Protein AF-A0A7Y2A0K4-F1 (afdb_monomer_lite)

Radius of gyration: 20.44 Å; chains: 1; bounding box: 49×27×68 Å

Foldseek 3Di:
DVVVLVVLLVVLCVVVVHDDDDPVRLVVDDPVNNVVNLVCVVVSSVVSVVVQVPDPPRDDWAALLNVVVVVVVVCVVPNLLQAADDQCPVNPGDTHQGRDPVSVVVNVVSCVVVPDDPVSVCSHHPVSVVVVVVVVVVVVVVVVVVVD

Sequence (148 aa):
RDAKLKEIREEVADSMGVKWYNWTEFRALEEKAQMDFIAARQKVLDVTNAKADALENFPPAVNVSDFVDHIDYLIEKMGIDHVGISSDFDGGGGIEGWSDASETFNVTLELVRRGYSEKEIEQLWSGNLLRVLDEVQAVAKILQGQAS

Secondary structure (DSSP, 8-state):
-HHHHHHHHHHHHHHTTPPPPPHHHHHTS-HHHHHHHHHHHHHHHHHHHHHHHTSTTPPPPPBHHHHHHHHHHHHHHH-GGG------TTTT--BBTBSSGGGTHHHHHHHHHTT--HHHHHIIIIIHHHHHHHHHHHHHHHHHHHT-

pLDDT: mean 94.79, 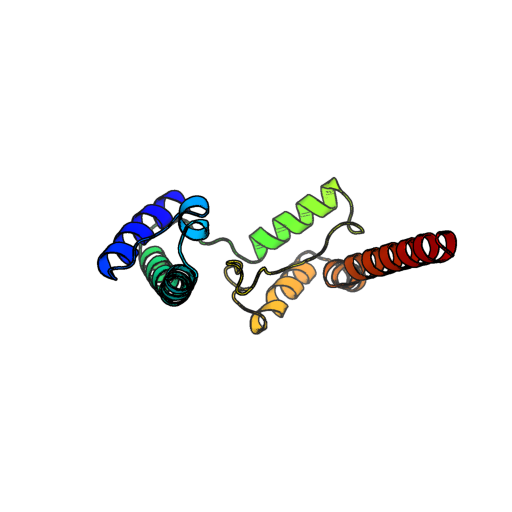std 6.08, range [51.91, 98.88]

Structure (mmCIF, N/CA/C/O backbone):
data_AF-A0A7Y2A0K4-F1
#
_entry.id   AF-A0A7Y2A0K4-F1
#
loop_
_atom_site.group_PDB
_atom_site.id
_atom_site.type_symbol
_atom_site.label_atom_id
_atom_site.label_alt_id
_atom_site.label_comp_id
_atom_site.label_asym_id
_atom_site.label_entity_id
_atom_site.label_seq_id
_atom_site.pdbx_PDB_ins_code
_atom_site.Cartn_x
_atom_site.Cartn_y
_atom_site.Cartn_z
_atom_site.occupancy
_atom_site.B_iso_or_equiv
_atom_site.auth_seq_id
_atom_site.auth_comp_id
_atom_site.auth_asym_id
_atom_site.auth_atom_id
_atom_site.pdbx_PDB_model_num
ATOM 1 N N . ARG A 1 1 ? 1.490 -11.247 -14.000 1.00 87.88 1 ARG A N 1
ATOM 2 C CA . ARG A 1 1 ? 2.348 -10.088 -14.337 1.00 87.88 1 ARG A CA 1
ATOM 3 C C . ARG A 1 1 ? 3.783 -10.336 -13.869 1.00 87.88 1 ARG A C 1
ATOM 5 O O . ARG A 1 1 ? 4.693 -10.286 -14.684 1.00 87.88 1 ARG A O 1
ATOM 12 N N . ASP A 1 2 ? 3.960 -10.728 -12.608 1.00 87.69 2 ASP A N 1
ATOM 13 C CA . ASP A 1 2 ? 5.253 -10.824 -11.908 1.00 87.69 2 ASP A CA 1
ATOM 14 C C . ASP A 1 2 ? 6.320 -11.677 -12.592 1.00 87.69 2 ASP A C 1
ATOM 16 O O . ASP A 1 2 ? 7.460 -11.239 -12.708 1.00 87.69 2 ASP A O 1
ATOM 20 N N . ALA A 1 3 ? 5.963 -12.866 -13.091 1.00 88.50 3 ALA A N 1
ATOM 21 C CA . ALA A 1 3 ? 6.911 -13.720 -13.809 1.00 88.50 3 ALA A CA 1
ATOM 22 C C . ALA A 1 3 ? 7.494 -13.012 -15.047 1.00 88.50 3 ALA A C 1
ATOM 24 O O . ALA A 1 3 ? 8.706 -12.995 -15.227 1.00 88.50 3 ALA A O 1
ATOM 25 N N . LYS A 1 4 ? 6.642 -12.338 -15.832 1.00 91.06 4 LYS A N 1
ATOM 26 C CA . LYS A 1 4 ? 7.072 -11.560 -17.003 1.00 91.06 4 LYS A CA 1
ATOM 27 C C . LYS A 1 4 ? 7.862 -10.308 -16.604 1.00 91.06 4 LYS A C 1
ATOM 29 O O . LYS A 1 4 ? 8.844 -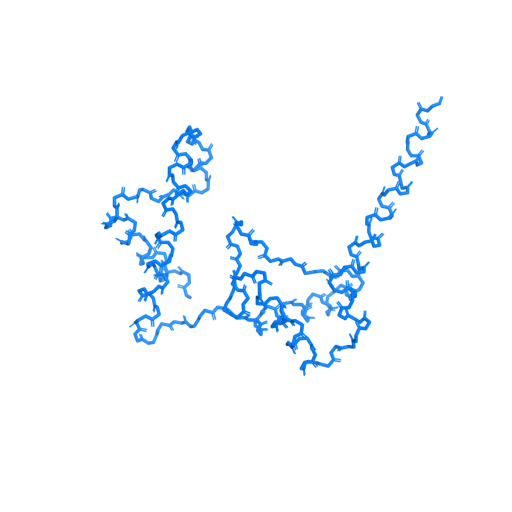9.972 -17.251 1.00 91.06 4 LYS A O 1
ATOM 34 N N . LEU A 1 5 ? 7.462 -9.623 -15.526 1.00 92.50 5 LEU A N 1
ATOM 35 C CA . LEU A 1 5 ? 8.218 -8.475 -15.003 1.00 92.50 5 LEU A CA 1
ATOM 36 C C . LEU A 1 5 ? 9.618 -8.876 -14.544 1.00 92.50 5 LEU A C 1
ATOM 38 O O . LEU A 1 5 ? 10.554 -8.104 -14.715 1.00 92.50 5 LEU A O 1
ATOM 42 N N . LYS A 1 6 ? 9.771 -10.069 -13.963 1.00 92.94 6 LYS A N 1
ATOM 43 C CA . LYS A 1 6 ? 11.074 -10.582 -13.542 1.00 92.94 6 LYS A CA 1
ATOM 44 C C . LYS A 1 6 ? 12.026 -10.723 -14.733 1.00 92.94 6 LYS A C 1
ATOM 46 O O . LYS A 1 6 ? 13.152 -10.256 -14.622 1.00 92.94 6 LYS A O 1
ATOM 51 N N . GLU A 1 7 ? 11.562 -11.298 -15.840 1.00 93.31 7 GLU A N 1
ATOM 52 C CA . GLU A 1 7 ? 12.351 -11.447 -17.074 1.00 93.31 7 GLU A CA 1
ATOM 53 C C . GLU A 1 7 ? 12.794 -10.077 -17.613 1.00 93.31 7 GLU A C 1
ATOM 55 O O . GLU A 1 7 ? 13.984 -9.834 -17.795 1.00 93.31 7 GLU A O 1
ATOM 60 N N . ILE A 1 8 ? 11.858 -9.128 -17.746 1.00 95.19 8 ILE A N 1
ATOM 61 C CA . ILE A 1 8 ? 12.166 -7.760 -18.202 1.00 95.19 8 ILE A CA 1
ATOM 62 C C . ILE A 1 8 ? 13.159 -7.076 -17.256 1.00 95.19 8 ILE A C 1
ATOM 64 O O . ILE A 1 8 ? 14.067 -6.376 -17.700 1.00 95.19 8 ILE A O 1
ATOM 68 N N . ARG A 1 9 ? 13.001 -7.266 -15.944 1.00 96.44 9 ARG A N 1
ATOM 69 C CA . ARG A 1 9 ? 13.873 -6.655 -14.940 1.00 96.44 9 ARG A CA 1
ATOM 70 C C . ARG A 1 9 ? 15.296 -7.177 -15.022 1.00 96.44 9 ARG A C 1
ATOM 72 O O . ARG A 1 9 ? 16.216 -6.386 -14.856 1.00 96.44 9 ARG A O 1
ATOM 79 N N . GLU A 1 10 ? 15.476 -8.475 -15.249 1.00 95.06 10 GLU A N 1
ATOM 80 C CA . GLU A 1 10 ? 16.799 -9.079 -15.437 1.00 95.06 10 GLU A CA 1
ATOM 81 C C . GLU A 1 10 ? 17.486 -8.467 -16.666 1.00 95.06 10 GLU A C 1
ATOM 83 O O . GLU A 1 10 ? 18.593 -7.948 -16.546 1.00 95.06 10 GLU A O 1
ATOM 88 N N . GLU A 1 11 ? 16.780 -8.361 -17.796 1.00 95.69 11 GLU A N 1
ATOM 89 C CA . GLU A 1 11 ? 17.304 -7.697 -18.998 1.00 95.69 11 GLU A CA 1
ATOM 90 C C . GLU A 1 11 ? 17.643 -6.214 -18.770 1.00 95.69 11 GLU A C 1
ATOM 92 O O . GLU A 1 11 ? 18.656 -5.708 -19.257 1.00 95.69 11 GLU A O 1
ATOM 97 N N . VAL A 1 12 ? 16.785 -5.481 -18.051 1.00 97.25 12 VAL A N 1
ATOM 98 C CA . VAL A 1 12 ? 17.012 -4.064 -17.734 1.00 97.25 12 VAL A CA 1
ATOM 99 C C . VAL A 1 12 ? 18.216 -3.905 -16.815 1.00 97.25 12 VAL A C 1
ATOM 101 O O . VAL A 1 12 ? 19.077 -3.071 -17.099 1.00 97.25 12 VAL A O 1
ATOM 104 N N . ALA A 1 13 ? 18.301 -4.704 -15.754 1.00 96.50 13 ALA A N 1
ATOM 105 C CA . ALA A 1 13 ? 19.407 -4.674 -14.808 1.00 96.50 13 ALA A CA 1
ATOM 106 C C . ALA A 1 13 ? 20.742 -4.950 -15.521 1.00 96.50 13 ALA A C 1
ATOM 108 O O . ALA A 1 13 ? 21.667 -4.142 -15.403 1.00 96.50 13 ALA A O 1
ATOM 109 N N . ASP A 1 14 ? 20.795 -5.988 -16.362 1.00 95.81 14 ASP A N 1
ATOM 110 C CA . ASP A 1 14 ? 21.967 -6.322 -17.177 1.00 95.81 14 ASP A CA 1
ATOM 111 C C . ASP A 1 14 ? 22.339 -5.181 -18.133 1.00 95.81 14 ASP A C 1
ATOM 113 O O . ASP A 1 14 ? 23.502 -4.777 -18.202 1.00 95.81 14 ASP A O 1
ATOM 117 N N . SER A 1 15 ? 21.353 -4.584 -18.817 1.00 96.44 15 SER A N 1
ATOM 118 C CA . SER A 1 15 ? 21.589 -3.452 -19.727 1.00 96.44 15 SER A CA 1
ATOM 119 C C . SER A 1 15 ? 22.122 -2.197 -19.025 1.00 96.44 15 SER A C 1
ATOM 121 O O . SER A 1 15 ? 22.767 -1.357 -19.652 1.00 96.44 15 SER A O 1
ATOM 123 N N . MET A 1 16 ? 21.865 -2.070 -17.721 1.00 96.12 16 MET A N 1
ATOM 124 C CA . MET A 1 16 ? 22.323 -0.966 -16.880 1.00 96.12 16 MET A CA 1
ATOM 125 C C . MET A 1 16 ? 23.599 -1.307 -16.096 1.00 96.12 16 MET A C 1
ATOM 127 O O . MET A 1 16 ? 24.090 -0.461 -15.349 1.00 96.12 16 MET A O 1
ATOM 131 N N . GLY A 1 17 ? 24.139 -2.522 -16.248 1.00 95.44 17 GLY A N 1
ATOM 132 C CA . GLY A 1 17 ? 25.297 -2.997 -15.488 1.00 95.44 17 GLY A CA 1
ATOM 133 C C . GLY A 1 17 ? 25.020 -3.163 -13.989 1.00 95.44 17 GLY A C 1
ATOM 134 O O . GLY A 1 17 ? 25.947 -3.109 -13.182 1.00 95.44 17 GLY A O 1
ATOM 135 N N . VAL A 1 18 ? 23.754 -3.330 -13.603 1.00 95.50 18 VAL A N 1
ATOM 136 C CA . VAL A 1 18 ? 23.323 -3.489 -12.213 1.00 95.50 18 VAL A CA 1
ATOM 137 C C . VAL A 1 18 ? 23.114 -4.972 -11.937 1.00 95.50 18 VAL A C 1
ATOM 139 O O . VAL A 1 18 ? 22.245 -5.600 -12.529 1.00 95.50 18 VAL A O 1
ATOM 142 N N . LYS A 1 19 ? 23.861 -5.544 -10.989 1.00 94.25 19 LYS A N 1
ATOM 143 C CA . LYS A 1 19 ? 23.567 -6.898 -10.510 1.00 94.25 19 LYS A CA 1
ATOM 144 C C . LYS A 1 19 ? 22.289 -6.873 -9.671 1.00 94.25 19 LYS A C 1
ATOM 146 O O . LYS A 1 19 ? 22.229 -6.176 -8.660 1.00 94.25 19 LYS A O 1
ATOM 151 N N . TRP A 1 20 ? 21.281 -7.650 -10.069 1.00 94.81 20 TRP A N 1
ATOM 152 C CA . TRP A 1 20 ? 20.064 -7.810 -9.277 1.00 94.81 20 TRP A CA 1
ATOM 153 C C . TRP A 1 20 ? 20.260 -8.876 -8.198 1.00 94.81 20 TRP A C 1
ATOM 155 O O . TRP A 1 20 ? 20.574 -10.024 -8.506 1.00 94.81 20 TRP A O 1
ATOM 165 N N . TYR A 1 21 ? 20.071 -8.499 -6.935 1.00 93.69 21 TYR A N 1
ATOM 166 C CA . TYR A 1 21 ? 20.214 -9.401 -5.793 1.00 93.69 21 TYR A CA 1
ATOM 167 C C . TYR A 1 21 ? 18.846 -9.836 -5.276 1.00 93.69 21 TYR A C 1
ATOM 169 O O . TYR A 1 21 ? 17.911 -9.035 -5.193 1.00 93.69 21 TYR A O 1
ATOM 177 N N . ASN A 1 22 ? 18.726 -11.100 -4.872 1.00 92.06 22 ASN A N 1
ATOM 178 C CA . ASN A 1 22 ? 17.615 -11.505 -4.016 1.00 92.06 22 ASN A CA 1
ATOM 179 C C . ASN A 1 22 ? 17.837 -11.021 -2.570 1.00 92.06 22 ASN A C 1
ATOM 181 O O . ASN A 1 22 ? 18.921 -10.571 -2.207 1.00 92.06 22 ASN A O 1
ATOM 185 N N . TRP A 1 23 ? 16.813 -11.131 -1.722 1.00 89.25 23 TRP A N 1
ATOM 186 C CA . TRP A 1 23 ? 16.870 -10.630 -0.343 1.00 89.25 23 TRP A CA 1
ATOM 187 C C . TRP A 1 23 ? 18.007 -11.231 0.499 1.00 89.25 23 TRP A C 1
ATOM 189 O O . TRP A 1 23 ? 18.643 -10.530 1.288 1.00 89.25 23 TRP A O 1
ATOM 199 N N . THR A 1 24 ? 18.279 -12.527 0.341 1.00 95.56 24 THR A N 1
ATOM 200 C CA . THR A 1 24 ? 19.350 -13.214 1.073 1.00 95.56 24 THR A CA 1
ATOM 201 C C . THR A 1 24 ? 20.720 -12.727 0.618 1.00 95.56 24 THR A C 1
ATOM 203 O O . THR A 1 24 ? 21.574 -12.454 1.455 1.00 95.56 24 THR A O 1
ATOM 206 N N . GLU A 1 25 ? 20.916 -12.569 -0.690 1.00 95.94 25 GLU A N 1
ATOM 207 C CA . GLU A 1 25 ? 22.164 -12.049 -1.252 1.00 95.94 25 GLU A CA 1
ATOM 208 C C . GLU A 1 25 ? 22.382 -10.583 -0.874 1.00 95.94 25 GLU A C 1
ATOM 210 O O . GLU A 1 25 ? 23.470 -10.232 -0.436 1.00 95.94 25 GLU A O 1
ATOM 215 N N . PHE A 1 26 ? 21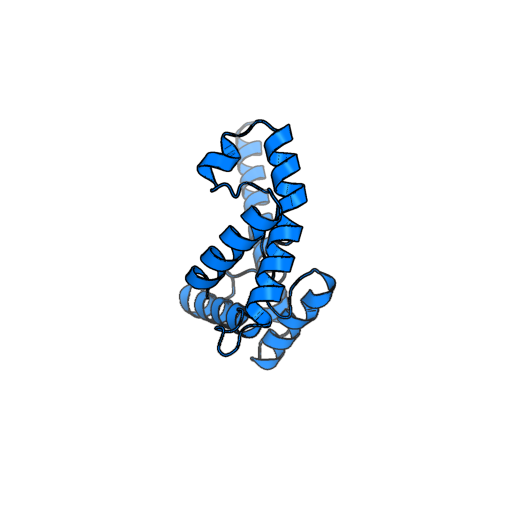.343 -9.750 -0.985 1.00 94.25 26 PHE A N 1
ATOM 216 C CA . PHE A 1 26 ? 21.382 -8.327 -0.649 1.00 94.25 26 PHE A CA 1
ATOM 217 C C . PHE A 1 26 ? 21.815 -8.101 0.803 1.00 94.25 26 PHE A C 1
ATOM 219 O O . PHE A 1 26 ? 22.733 -7.327 1.068 1.00 94.25 26 PHE A O 1
ATOM 226 N N . ARG A 1 27 ? 21.214 -8.830 1.752 1.00 95.31 27 ARG A N 1
ATOM 227 C CA . ARG A 1 27 ? 21.572 -8.717 3.175 1.00 95.31 27 ARG A CA 1
ATOM 228 C C . ARG A 1 27 ? 22.984 -9.202 3.500 1.00 95.31 27 ARG A C 1
ATOM 230 O O . ARG A 1 27 ? 23.508 -8.834 4.544 1.00 95.31 27 ARG A O 1
ATOM 237 N N . ALA A 1 28 ? 23.580 -10.026 2.641 1.00 97.25 28 ALA A N 1
ATOM 238 C CA . ALA A 1 28 ? 24.954 -10.491 2.795 1.00 97.25 28 ALA A CA 1
ATOM 239 C C . ALA A 1 28 ? 25.994 -9.515 2.210 1.00 97.25 28 ALA A C 1
ATOM 241 O O . ALA A 1 28 ? 27.191 -9.734 2.388 1.00 97.25 28 ALA A O 1
ATOM 242 N N . LEU A 1 29 ? 25.562 -8.464 1.502 1.00 96.44 29 LEU A N 1
ATOM 243 C CA . LEU A 1 29 ? 26.452 -7.434 0.971 1.00 96.44 29 LEU A CA 1
ATOM 244 C C . LEU A 1 29 ? 26.979 -6.516 2.077 1.00 96.44 29 LEU A C 1
ATOM 246 O O . LEU A 1 29 ? 26.308 -6.272 3.079 1.00 96.44 29 LEU A O 1
ATOM 250 N N . GLU A 1 30 ? 28.154 -5.938 1.840 1.00 97.25 30 GLU A N 1
ATOM 251 C CA . GLU A 1 30 ? 28.643 -4.805 2.625 1.00 97.25 30 GLU A CA 1
ATOM 252 C C . GLU A 1 30 ? 27.742 -3.575 2.432 1.00 97.25 30 GLU A C 1
ATOM 254 O O . GLU A 1 30 ? 27.165 -3.379 1.360 1.00 97.25 30 GLU A O 1
ATOM 259 N N . GLU A 1 31 ? 27.671 -2.708 3.445 1.00 95.81 31 GLU A N 1
ATOM 260 C CA . GLU A 1 31 ? 26.798 -1.523 3.478 1.00 95.81 31 GLU A CA 1
ATOM 261 C C . GLU A 1 31 ? 26.917 -0.656 2.217 1.00 95.81 31 GLU A C 1
ATOM 263 O O . GLU A 1 31 ? 25.912 -0.301 1.606 1.00 95.81 31 GLU A O 1
ATOM 268 N N . LYS A 1 32 ? 28.144 -0.390 1.749 1.00 96.06 32 LYS A N 1
ATOM 269 C CA . LYS A 1 32 ? 28.359 0.387 0.521 1.00 96.06 32 LYS A CA 1
ATOM 270 C C . LYS A 1 32 ? 27.688 -0.264 -0.693 1.00 96.06 32 LYS A C 1
ATOM 272 O O . LYS A 1 32 ? 27.042 0.422 -1.477 1.00 96.06 32 LYS A O 1
ATOM 277 N N . ALA A 1 33 ? 27.829 -1.578 -0.852 1.00 95.56 33 ALA A N 1
ATOM 278 C CA . ALA A 1 33 ? 27.220 -2.300 -1.964 1.00 95.56 33 ALA A CA 1
ATOM 279 C C . ALA A 1 33 ? 25.688 -2.362 -1.833 1.00 95.56 33 ALA A C 1
ATOM 281 O O . ALA A 1 33 ? 24.991 -2.315 -2.846 1.00 95.56 33 ALA A O 1
ATOM 282 N N . GLN A 1 34 ? 25.157 -2.405 -0.605 1.00 94.44 34 GLN A N 1
ATOM 283 C CA . GLN A 1 34 ? 23.719 -2.266 -0.364 1.00 94.44 34 GLN A CA 1
ATOM 284 C C . GLN A 1 34 ? 23.211 -0.890 -0.803 1.00 94.44 34 GLN A C 1
ATOM 286 O O . GLN A 1 34 ? 22.217 -0.814 -1.521 1.00 94.44 34 GLN A O 1
ATOM 291 N N . MET A 1 35 ? 23.905 0.186 -0.421 1.00 92.44 35 MET A N 1
ATOM 292 C CA . MET A 1 35 ? 23.549 1.554 -0.807 1.00 92.44 35 MET A CA 1
ATOM 293 C C . MET A 1 35 ? 23.630 1.765 -2.320 1.00 92.44 35 MET A C 1
ATOM 295 O O . MET A 1 35 ? 22.694 2.307 -2.905 1.00 92.44 35 MET A O 1
ATOM 299 N N . ASP A 1 36 ? 24.708 1.298 -2.958 1.00 94.00 36 ASP A N 1
ATOM 300 C CA . ASP A 1 36 ? 24.882 1.373 -4.413 1.00 94.00 36 ASP A CA 1
ATOM 301 C C . ASP A 1 36 ? 23.741 0.628 -5.135 1.00 94.00 36 ASP A C 1
ATOM 303 O O . ASP A 1 36 ? 23.167 1.139 -6.100 1.00 94.00 36 ASP A O 1
ATOM 307 N N . PHE A 1 37 ? 23.353 -0.553 -4.633 1.00 94.31 37 PHE A N 1
ATOM 308 C CA . PHE A 1 37 ? 22.211 -1.299 -5.159 1.00 94.31 37 PHE A CA 1
ATOM 309 C C . PHE A 1 37 ? 20.891 -0.549 -4.961 1.00 94.31 37 PHE A C 1
ATOM 311 O O . PHE A 1 37 ? 20.145 -0.404 -5.924 1.00 94.31 37 PHE A O 1
ATOM 318 N N . ILE A 1 38 ? 20.600 -0.042 -3.757 1.00 91.31 38 ILE A N 1
ATOM 319 C CA . ILE A 1 38 ? 19.367 0.711 -3.464 1.00 91.31 38 ILE A CA 1
ATOM 320 C C . ILE A 1 38 ? 19.254 1.941 -4.374 1.00 91.31 38 ILE A C 1
ATOM 322 O O . ILE A 1 38 ? 18.199 2.166 -4.965 1.00 91.31 38 ILE A O 1
ATOM 326 N N . ALA A 1 39 ? 20.344 2.693 -4.544 1.00 90.75 39 ALA A N 1
ATOM 327 C CA . ALA A 1 39 ? 20.377 3.882 -5.391 1.00 90.75 39 ALA A CA 1
ATOM 328 C C . ALA A 1 39 ? 20.094 3.562 -6.871 1.00 90.75 39 ALA A C 1
ATOM 330 O O . ALA A 1 39 ? 19.448 4.345 -7.567 1.00 90.75 39 ALA A O 1
ATOM 331 N N . ALA A 1 40 ? 20.548 2.403 -7.360 1.00 93.50 40 ALA A N 1
ATOM 332 C CA . ALA A 1 40 ? 20.287 1.955 -8.727 1.00 93.50 40 ALA A CA 1
ATOM 333 C C . ALA A 1 40 ? 18.919 1.267 -8.894 1.00 93.50 40 ALA A C 1
ATOM 335 O O . ALA A 1 40 ? 18.337 1.301 -9.983 1.00 93.50 40 ALA A O 1
ATOM 336 N N . ARG A 1 41 ? 18.401 0.648 -7.825 1.00 91.94 41 ARG A N 1
ATOM 337 C CA . ARG A 1 41 ? 17.204 -0.203 -7.825 1.00 91.94 41 ARG A CA 1
ATOM 338 C C . ARG A 1 41 ? 15.987 0.519 -8.375 1.00 91.94 41 ARG A C 1
ATOM 340 O O . ARG A 1 41 ? 15.314 -0.042 -9.235 1.00 91.94 41 ARG A O 1
ATOM 347 N N . GLN A 1 42 ? 15.717 1.739 -7.906 1.00 87.81 42 GLN A N 1
ATOM 348 C CA . GLN A 1 42 ? 14.527 2.478 -8.331 1.00 87.81 42 GLN A CA 1
ATOM 349 C C . GLN A 1 42 ? 14.541 2.717 -9.842 1.00 87.81 42 GLN A C 1
ATOM 351 O O . GLN A 1 42 ? 13.593 2.368 -10.532 1.00 87.81 42 GLN A O 1
ATOM 356 N N . LYS A 1 43 ? 15.677 3.168 -10.381 1.00 92.56 43 LYS A N 1
ATOM 357 C CA . LYS A 1 43 ? 15.826 3.407 -11.819 1.00 92.56 43 LYS A CA 1
ATOM 358 C C . LYS A 1 43 ? 15.642 2.131 -12.650 1.00 92.56 43 LYS A C 1
ATOM 360 O O . LYS A 1 43 ? 15.050 2.185 -13.724 1.00 92.56 43 LYS A O 1
ATOM 365 N N . VAL A 1 44 ? 16.135 0.986 -12.167 1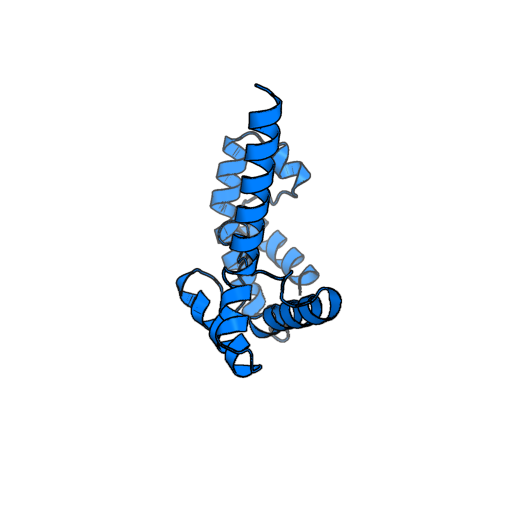.00 95.56 44 VAL A N 1
ATOM 366 C CA . VAL A 1 44 ? 15.899 -0.317 -12.818 1.00 95.56 44 VAL A CA 1
ATOM 367 C C . VAL A 1 44 ? 14.406 -0.653 -12.822 1.00 95.56 44 VAL A C 1
ATOM 369 O O . VAL A 1 44 ? 13.887 -1.083 -13.851 1.00 95.56 44 VAL A O 1
ATOM 372 N N . LEU A 1 45 ? 13.703 -0.440 -11.706 1.00 91.69 45 LEU A N 1
ATOM 373 C CA . LEU A 1 45 ? 12.262 -0.689 -11.607 1.00 91.69 45 LEU A CA 1
ATOM 374 C C . LEU A 1 45 ? 11.451 0.244 -12.513 1.00 91.69 45 LEU A C 1
ATOM 376 O O . LEU A 1 45 ? 10.580 -0.243 -13.227 1.00 91.69 45 LEU A O 1
ATOM 380 N N . ASP A 1 46 ? 11.783 1.533 -12.567 1.00 90.62 46 ASP A N 1
ATOM 381 C CA . ASP A 1 46 ? 11.094 2.507 -13.421 1.00 90.62 46 ASP A CA 1
ATOM 382 C C . ASP A 1 46 ? 11.204 2.123 -14.902 1.00 90.62 46 ASP A C 1
ATOM 384 O O . ASP A 1 46 ? 10.208 2.081 -15.623 1.00 90.62 46 ASP A O 1
ATOM 388 N N . VAL A 1 47 ? 12.410 1.761 -15.357 1.00 95.44 47 VAL A N 1
ATOM 389 C CA . VAL A 1 47 ? 12.635 1.311 -16.740 1.00 95.44 47 VAL A CA 1
ATOM 390 C C . VAL A 1 47 ? 11.958 -0.037 -17.002 1.00 95.44 47 VAL A C 1
ATOM 392 O O . VAL A 1 47 ? 11.429 -0.253 -18.092 1.00 95.44 47 VAL A O 1
ATOM 395 N N . THR A 1 48 ? 11.942 -0.941 -16.018 1.00 95.00 48 THR A N 1
ATOM 396 C CA . THR A 1 48 ? 11.230 -2.227 -16.114 1.00 95.00 48 THR A CA 1
ATOM 397 C C . THR A 1 48 ? 9.734 -2.008 -16.312 1.00 95.00 48 THR A C 1
ATOM 399 O O . THR A 1 48 ? 9.152 -2.595 -17.223 1.00 95.00 48 THR A O 1
ATOM 402 N N . ASN A 1 49 ? 9.123 -1.145 -15.498 1.00 90.62 49 ASN A N 1
ATOM 403 C CA . ASN A 1 49 ? 7.700 -0.828 -15.576 1.00 90.62 49 ASN A CA 1
ATOM 404 C C . ASN A 1 49 ? 7.369 -0.132 -16.900 1.00 90.62 49 ASN A C 1
ATOM 406 O O . ASN A 1 49 ? 6.501 -0.606 -17.624 1.00 90.62 49 ASN A O 1
ATOM 410 N N . ALA A 1 50 ? 8.145 0.880 -17.301 1.00 92.19 50 ALA A N 1
ATOM 411 C CA . ALA A 1 50 ? 7.953 1.561 -18.581 1.00 92.19 50 ALA A CA 1
ATOM 412 C C . ALA A 1 50 ? 8.061 0.609 -19.788 1.00 92.19 50 ALA A C 1
ATOM 414 O O . ALA A 1 50 ? 7.297 0.729 -20.746 1.00 92.19 50 ALA A O 1
ATOM 415 N N . LYS A 1 51 ? 8.987 -0.363 -19.752 1.00 94.25 51 LYS A N 1
ATOM 416 C CA . LYS A 1 51 ? 9.070 -1.412 -20.780 1.00 94.25 51 LYS A CA 1
ATOM 417 C C . LYS A 1 51 ? 7.845 -2.321 -20.765 1.00 94.25 51 LYS A C 1
ATOM 419 O O . LYS A 1 51 ? 7.315 -2.614 -21.830 1.00 94.25 51 LYS A O 1
ATOM 424 N N . ALA A 1 52 ? 7.417 -2.778 -19.590 1.00 92.69 52 ALA A N 1
ATOM 425 C CA . ALA A 1 52 ? 6.241 -3.628 -19.450 1.00 92.69 52 ALA A CA 1
ATOM 426 C C . ALA A 1 52 ? 4.966 -2.946 -19.961 1.00 92.69 52 ALA A C 1
ATOM 428 O O . ALA A 1 52 ? 4.196 -3.572 -20.684 1.00 92.69 52 ALA A O 1
ATOM 429 N N . ASP A 1 53 ? 4.775 -1.668 -19.646 1.00 89.50 53 ASP A N 1
ATOM 430 C CA . ASP A 1 53 ? 3.578 -0.915 -20.030 1.00 89.50 53 ASP A CA 1
ATOM 431 C C . ASP A 1 53 ? 3.550 -0.580 -21.535 1.00 89.50 53 ASP A C 1
ATOM 433 O O . ASP A 1 53 ? 2.485 -0.351 -22.105 1.00 89.50 53 ASP A O 1
ATOM 437 N N . ALA A 1 54 ? 4.703 -0.619 -22.212 1.00 92.56 54 ALA A N 1
ATOM 438 C CA . ALA A 1 54 ? 4.804 -0.484 -23.666 1.00 92.56 54 ALA A CA 1
ATOM 439 C C . ALA A 1 54 ? 4.527 -1.792 -24.438 1.00 92.56 54 ALA A C 1
ATOM 441 O O . ALA A 1 54 ? 4.417 -1.763 -25.666 1.00 92.56 54 ALA A O 1
ATOM 442 N N . LEU A 1 55 ? 4.442 -2.944 -23.758 1.00 92.38 55 LEU A N 1
ATOM 443 C CA . LEU A 1 55 ? 4.168 -4.231 -24.398 1.00 92.38 55 LEU A CA 1
ATOM 444 C C . LEU A 1 55 ? 2.666 -4.430 -24.625 1.00 92.38 55 LEU A C 1
ATOM 446 O O . LEU A 1 55 ? 1.847 -4.313 -23.714 1.00 92.38 55 LEU A O 1
ATOM 450 N N . GLU A 1 56 ? 2.307 -4.833 -25.841 1.00 90.88 56 GLU A N 1
ATOM 451 C CA . GLU A 1 56 ? 0.933 -5.209 -26.160 1.00 90.88 56 GLU A CA 1
ATOM 452 C C . GLU A 1 56 ? 0.507 -6.451 -25.353 1.00 90.88 56 GLU A C 1
ATOM 454 O O . GLU A 1 56 ? 1.263 -7.418 -25.221 1.00 90.88 56 GLU A O 1
ATOM 459 N N . ASN A 1 57 ? -0.722 -6.448 -24.825 1.00 87.50 57 ASN A N 1
ATOM 460 C CA . ASN A 1 57 ? -1.291 -7.548 -24.033 1.00 87.50 57 ASN A CA 1
ATOM 461 C C . ASN A 1 57 ? -0.487 -7.910 -22.766 1.00 87.50 57 ASN A C 1
ATOM 463 O O . ASN A 1 57 ? -0.516 -9.058 -22.298 1.00 87.50 57 ASN A O 1
ATOM 467 N N . PHE A 1 58 ? 0.243 -6.952 -22.190 1.00 89.31 58 PHE A N 1
ATOM 468 C CA . PHE A 1 58 ? 0.865 -7.157 -20.890 1.00 89.31 58 PHE A CA 1
ATOM 469 C C . PHE A 1 58 ? -0.203 -7.112 -19.778 1.00 89.31 58 PHE A C 1
ATOM 471 O O . PHE A 1 58 ? -1.058 -6.228 -19.799 1.00 89.31 58 PHE A O 1
ATOM 478 N N . PRO A 1 59 ? -0.212 -8.058 -18.814 1.00 88.44 59 PRO A N 1
ATOM 479 C CA . PRO A 1 59 ? -1.213 -8.055 -17.745 1.00 88.44 59 PRO A CA 1
ATOM 480 C C . PRO A 1 59 ? -1.180 -6.729 -16.972 1.00 88.44 59 PRO A C 1
ATOM 482 O O . PRO A 1 59 ? -0.068 -6.304 -16.654 1.00 88.44 59 PRO A O 1
ATOM 485 N N . PRO A 1 60 ? -2.323 -6.100 -16.645 1.00 87.88 60 PRO A N 1
ATOM 486 C CA . PRO A 1 60 ? -2.357 -4.784 -16.002 1.00 87.88 60 PRO A CA 1
ATOM 487 C C . PRO A 1 60 ? -1.687 -4.802 -14.625 1.00 87.88 60 PRO A C 1
ATOM 489 O O . PRO A 1 60 ? -1.587 -5.857 -13.987 1.00 87.88 60 PRO A O 1
ATOM 492 N N . ALA A 1 61 ? -1.185 -3.642 -14.198 1.00 89.75 61 ALA A N 1
ATOM 493 C CA . ALA A 1 61 ? -0.717 -3.455 -12.832 1.00 89.75 61 ALA A CA 1
ATOM 494 C C . ALA A 1 61 ? -1.890 -3.572 -11.848 1.00 89.75 61 ALA A C 1
ATOM 496 O O . ALA A 1 61 ? -3.046 -3.373 -12.219 1.00 89.75 61 ALA A O 1
ATOM 497 N N . VAL A 1 62 ? -1.575 -3.915 -10.599 1.00 93.69 62 VAL A N 1
ATOM 498 C CA . VAL A 1 62 ? -2.554 -3.800 -9.514 1.00 93.69 62 VAL A CA 1
ATOM 499 C C . VAL A 1 62 ? -2.816 -2.322 -9.230 1.00 93.69 62 VAL A C 1
ATOM 501 O O . VAL A 1 62 ? -1.895 -1.501 -9.303 1.00 93.69 62 VAL A O 1
ATOM 504 N N . ASN A 1 63 ? -4.058 -1.988 -8.907 1.00 96.44 63 ASN A N 1
ATOM 505 C CA . ASN A 1 63 ? -4.512 -0.615 -8.707 1.00 96.44 63 ASN A CA 1
ATOM 506 C C . ASN A 1 63 ? -5.275 -0.447 -7.383 1.00 96.44 63 ASN A C 1
ATOM 508 O O . ASN A 1 63 ? -5.469 -1.398 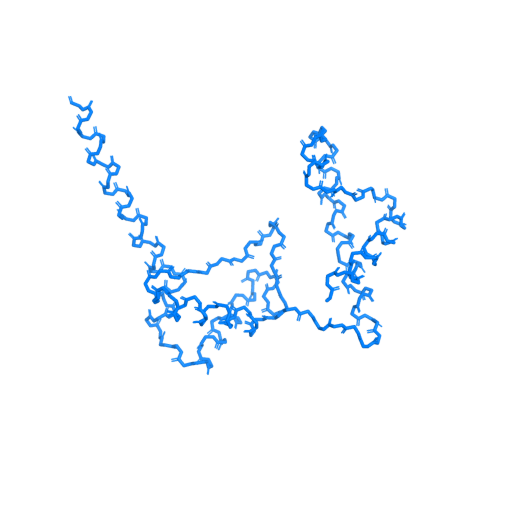-6.623 1.00 96.44 63 ASN A O 1
ATOM 512 N N . VAL A 1 64 ? -5.717 0.781 -7.099 1.00 98.50 64 VAL A N 1
ATOM 513 C CA . VAL A 1 64 ? -6.479 1.113 -5.881 1.00 98.50 64 VAL A CA 1
ATOM 514 C C . VAL A 1 64 ? -7.715 0.226 -5.679 1.00 98.50 64 VAL A C 1
ATOM 516 O O . VAL A 1 64 ? -8.002 -0.137 -4.543 1.00 98.50 64 VAL A O 1
ATOM 519 N N . SER A 1 65 ? -8.425 -0.172 -6.739 1.00 98.44 65 SER A N 1
ATOM 520 C CA . SER A 1 65 ? -9.574 -1.078 -6.610 1.00 98.44 65 SER A CA 1
ATOM 521 C C . SER A 1 65 ? -9.148 -2.451 -6.089 1.00 98.44 65 SER A C 1
ATOM 523 O O . SER A 1 65 ? -9.770 -2.956 -5.160 1.00 98.44 65 SER A O 1
ATOM 525 N N . ASP A 1 66 ? -8.064 -3.029 -6.619 1.00 98.19 66 ASP A N 1
ATOM 526 C CA . ASP A 1 66 ? -7.543 -4.317 -6.131 1.00 98.19 66 ASP A CA 1
ATOM 527 C C . ASP A 1 66 ? -7.120 -4.220 -4.654 1.00 98.19 66 ASP A C 1
ATOM 529 O O . ASP A 1 66 ? -7.335 -5.134 -3.859 1.00 98.19 66 ASP A O 1
ATOM 533 N N . PHE A 1 67 ? -6.538 -3.085 -4.251 1.00 98.38 67 PHE A N 1
ATOM 534 C CA . PHE A 1 67 ? -6.174 -2.839 -2.855 1.00 98.38 67 PHE A CA 1
ATOM 535 C C . PHE A 1 67 ? -7.398 -2.777 -1.936 1.00 98.38 67 PHE A C 1
ATOM 537 O O . PHE A 1 67 ? -7.390 -3.372 -0.857 1.00 98.38 67 PHE A O 1
ATOM 544 N N . VAL A 1 68 ? -8.468 -2.103 -2.360 1.00 98.75 68 VAL A N 1
ATOM 545 C CA . VAL A 1 68 ? -9.697 -2.031 -1.562 1.00 98.75 68 VAL A CA 1
ATOM 546 C C . VAL A 1 68 ? -10.457 -3.368 -1.564 1.00 98.75 68 VAL A C 1
ATOM 548 O O . VAL A 1 68 ? -11.066 -3.697 -0.550 1.00 98.75 68 VAL A O 1
ATOM 551 N N . ASP A 1 69 ? -10.320 -4.218 -2.591 1.00 98.81 69 ASP A N 1
ATOM 552 C CA . ASP A 1 69 ? -10.810 -5.611 -2.538 1.00 98.81 69 ASP A CA 1
ATOM 553 C C . ASP A 1 69 ? -10.158 -6.396 -1.386 1.00 98.81 69 ASP A C 1
ATOM 555 O O . ASP A 1 69 ? -10.815 -7.174 -0.690 1.00 98.81 69 ASP A O 1
ATOM 559 N N . HIS A 1 70 ? -8.863 -6.171 -1.140 1.00 98.56 70 HIS A N 1
ATOM 560 C CA . HIS A 1 70 ? -8.173 -6.771 0.001 1.00 98.56 70 HIS A CA 1
ATOM 561 C C . HIS A 1 70 ? -8.666 -6.220 1.345 1.00 98.56 70 HIS A C 1
ATOM 563 O O . HIS A 1 70 ? -8.763 -6.991 2.302 1.00 98.56 70 HIS A O 1
ATOM 569 N N . ILE A 1 71 ? -9.009 -4.930 1.428 1.00 98.75 71 ILE A N 1
ATOM 570 C CA . ILE A 1 71 ? -9.639 -4.350 2.627 1.00 98.75 71 ILE A CA 1
ATOM 571 C C . ILE A 1 71 ? -10.986 -5.028 2.887 1.00 98.75 71 ILE A C 1
ATOM 573 O O . ILE A 1 71 ? -11.199 -5.529 3.991 1.00 98.75 71 ILE A O 1
ATOM 577 N N . ASP A 1 72 ? -11.853 -5.111 1.874 1.00 98.81 72 ASP A N 1
ATOM 578 C CA . ASP A 1 72 ? -13.171 -5.748 1.978 1.00 98.81 72 ASP A CA 1
ATOM 579 C C . ASP A 1 72 ? -13.043 -7.196 2.472 1.00 98.81 72 ASP A C 1
ATOM 581 O O . ASP A 1 72 ? -13.720 -7.609 3.417 1.00 98.81 72 ASP A O 1
ATOM 585 N N . TYR A 1 73 ? -12.113 -7.957 1.887 1.00 98.81 73 TYR A N 1
ATOM 586 C CA . TYR A 1 73 ? -11.846 -9.334 2.293 1.00 98.81 73 TYR A CA 1
ATOM 587 C C . TYR A 1 73 ? -11.387 -9.437 3.754 1.00 98.81 73 TYR A C 1
ATOM 589 O O . TYR A 1 73 ? -11.851 -10.309 4.491 1.00 98.81 73 TYR A O 1
ATOM 597 N N . LEU A 1 74 ? -10.479 -8.565 4.203 1.00 98.75 74 LEU A N 1
ATOM 598 C CA . LEU A 1 74 ? -10.029 -8.566 5.597 1.00 98.75 74 LEU A CA 1
ATOM 599 C C . LEU A 1 74 ? -11.185 -8.231 6.542 1.00 98.75 74 LEU A C 1
ATOM 601 O O . LEU A 1 74 ? -11.387 -8.945 7.523 1.00 98.75 74 LEU A O 1
ATOM 605 N N . ILE A 1 75 ? -11.995 -7.223 6.222 1.00 98.69 75 ILE A N 1
ATOM 606 C CA . ILE A 1 75 ? -13.167 -6.858 7.025 1.00 98.69 75 ILE A CA 1
ATOM 607 C C . ILE A 1 75 ? -14.161 -8.022 7.106 1.00 98.69 75 ILE A C 1
ATOM 609 O O . ILE A 1 75 ? -14.655 -8.310 8.195 1.00 98.69 75 ILE A O 1
ATOM 613 N N . GLU A 1 76 ? -14.399 -8.752 6.013 1.00 98.56 76 GLU A N 1
ATOM 614 C CA . GLU A 1 76 ? -15.236 -9.960 6.020 1.00 98.56 76 GLU A CA 1
ATOM 615 C C . GLU A 1 76 ? -14.704 -11.028 6.996 1.00 98.56 76 GLU A C 1
ATOM 617 O O . GLU A 1 76 ? -15.482 -11.713 7.663 1.00 98.56 76 GLU A O 1
ATOM 622 N N . LYS A 1 77 ? -13.377 -11.192 7.093 1.00 98.69 77 LYS A N 1
ATOM 623 C CA . LYS A 1 77 ? -12.753 -12.257 7.899 1.00 98.69 77 LYS A CA 1
ATOM 624 C C . LYS A 1 77 ? -12.547 -11.912 9.366 1.00 98.69 77 LYS A C 1
ATOM 626 O O . LYS A 1 77 ? -12.645 -12.815 10.195 1.00 98.69 77 LYS A O 1
ATOM 631 N N . MET A 1 78 ? -12.213 -10.666 9.687 1.00 98.19 78 MET A N 1
ATOM 632 C CA . MET A 1 78 ? -11.848 -10.269 11.053 1.00 98.19 78 MET A CA 1
ATOM 633 C C . MET A 1 78 ? -12.650 -9.093 11.607 1.00 98.19 78 MET A C 1
ATOM 635 O O . MET A 1 78 ? -12.513 -8.806 12.788 1.00 98.19 78 MET A O 1
ATOM 639 N N . GLY A 1 79 ? -13.520 -8.464 10.815 1.00 98.56 79 GLY A N 1
ATOM 640 C CA . GLY A 1 79 ? -14.276 -7.279 11.216 1.00 98.56 79 GLY A CA 1
ATOM 641 C C . GLY A 1 79 ? -13.471 -5.986 11.077 1.00 98.56 79 GLY A C 1
ATOM 642 O O . GLY A 1 79 ? -12.239 -5.986 11.106 1.00 98.56 79 GLY A O 1
ATOM 643 N N . ILE A 1 80 ? -14.180 -4.864 10.921 1.00 98.62 80 ILE A N 1
ATOM 644 C CA . ILE A 1 80 ? -13.556 -3.569 10.620 1.00 98.62 80 ILE A CA 1
ATOM 645 C C . ILE A 1 80 ? -12.633 -3.062 11.728 1.00 98.62 80 ILE A C 1
ATOM 647 O O . ILE A 1 80 ? -11.607 -2.472 11.412 1.00 98.62 80 ILE A O 1
ATOM 651 N N . ASP A 1 81 ? -12.915 -3.369 12.997 1.00 98.62 81 ASP A N 1
ATOM 652 C CA . ASP A 1 81 ? -12.133 -2.923 14.165 1.00 98.62 81 ASP A CA 1
ATOM 653 C C . ASP A 1 81 ? -10.670 -3.427 14.174 1.00 98.62 81 ASP A C 1
ATOM 655 O O . ASP A 1 81 ? -9.857 -3.029 15.020 1.00 98.62 81 ASP A O 1
ATOM 659 N N . HIS A 1 82 ? -10.338 -4.336 13.251 1.00 98.50 82 HIS A N 1
ATOM 660 C CA . HIS A 1 82 ? -9.065 -5.046 13.159 1.00 98.50 82 HIS A CA 1
ATOM 661 C C . HIS A 1 82 ? -8.274 -4.742 11.877 1.00 98.50 82 HIS A C 1
ATOM 663 O O . HIS A 1 82 ? -7.204 -5.318 11.680 1.00 98.50 82 HIS A O 1
ATOM 669 N N . VAL A 1 8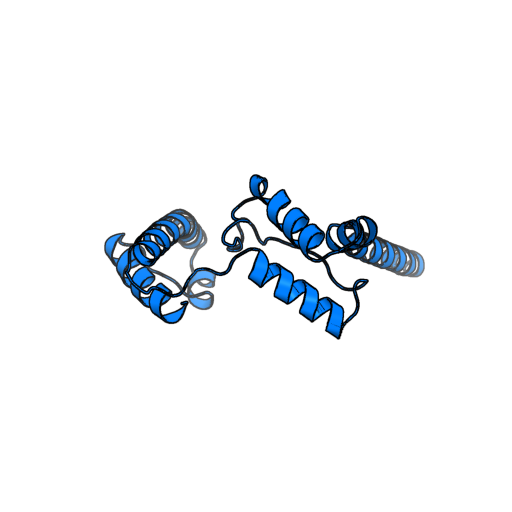3 ? -8.763 -3.842 11.017 1.00 98.81 83 VAL A N 1
ATOM 670 C CA . VAL A 1 83 ? -8.128 -3.510 9.732 1.00 98.81 83 VAL A CA 1
ATOM 671 C C . VAL A 1 83 ? -7.597 -2.076 9.751 1.00 98.81 83 VAL A C 1
ATOM 673 O O . VAL A 1 83 ? -8.252 -1.164 10.252 1.00 98.81 83 VAL A O 1
ATOM 676 N N . GLY A 1 84 ? -6.399 -1.875 9.206 1.00 98.38 84 GLY A N 1
ATOM 677 C CA . GLY A 1 84 ? -5.786 -0.562 9.009 1.00 98.38 84 GLY A CA 1
ATOM 678 C C . GLY A 1 84 ? -5.088 -0.480 7.653 1.00 98.38 84 GLY A C 1
ATOM 679 O O . GLY A 1 84 ? -4.893 -1.501 6.993 1.00 98.38 84 GLY A O 1
ATOM 680 N N . ILE A 1 85 ? -4.716 0.731 7.241 1.00 98.44 85 ILE A N 1
ATOM 681 C CA . ILE A 1 85 ? -4.108 1.005 5.932 1.00 98.44 85 ILE A CA 1
ATOM 682 C C . ILE A 1 85 ? -2.643 1.427 6.101 1.00 98.44 85 ILE A C 1
ATOM 684 O O . ILE A 1 85 ? -2.320 2.291 6.915 1.00 98.44 85 ILE A O 1
ATOM 688 N N . SER A 1 86 ? -1.750 0.857 5.293 1.00 96.50 86 SER A N 1
ATOM 689 C CA . SER A 1 86 ? -0.390 1.366 5.093 1.00 96.50 86 SER A CA 1
ATOM 690 C C . SER A 1 86 ? 0.011 1.233 3.625 1.00 96.50 86 SER A C 1
ATOM 692 O O . SER A 1 86 ? -0.506 0.377 2.910 1.00 96.50 86 SER A O 1
ATOM 694 N N . SER A 1 87 ? 0.906 2.109 3.167 1.00 95.94 87 SER A N 1
ATOM 695 C CA . SER A 1 87 ? 1.346 2.155 1.769 1.00 95.94 87 SER A CA 1
ATOM 696 C C . SER A 1 87 ? 2.654 1.417 1.497 1.00 95.94 87 SER A C 1
ATOM 698 O O . SER A 1 87 ? 2.903 1.027 0.361 1.00 95.94 87 SER A O 1
ATOM 700 N N . ASP A 1 88 ? 3.506 1.280 2.518 1.00 95.12 88 ASP A N 1
ATOM 701 C CA . ASP A 1 88 ? 4.908 0.859 2.379 1.00 95.12 88 ASP A CA 1
ATOM 702 C C . ASP A 1 88 ? 5.699 1.712 1.356 1.00 95.12 88 ASP A C 1
ATOM 704 O O . ASP A 1 88 ? 6.564 1.219 0.623 1.00 95.12 88 ASP A O 1
ATOM 708 N N . PHE A 1 89 ? 5.386 3.018 1.285 1.00 92.19 89 PHE A N 1
ATOM 709 C CA . PHE A 1 89 ? 6.163 3.982 0.495 1.00 92.19 89 PHE A CA 1
ATOM 710 C C . PHE A 1 89 ? 7.635 3.961 0.906 1.00 92.19 89 PHE A C 1
ATOM 712 O O . PHE A 1 89 ? 7.959 3.753 2.073 1.00 92.19 89 PHE A O 1
ATOM 719 N N . ASP A 1 90 ? 8.522 4.131 -0.076 1.00 85.25 90 ASP A N 1
ATOM 720 C CA . ASP A 1 90 ? 9.983 3.985 0.040 1.00 85.25 90 ASP A CA 1
ATOM 721 C C . ASP A 1 90 ? 10.478 2.577 0.461 1.00 85.25 90 ASP A C 1
ATOM 723 O O . ASP A 1 90 ? 11.666 2.277 0.330 1.00 85.25 90 ASP A O 1
ATOM 727 N N . GLY A 1 91 ? 9.581 1.678 0.888 1.00 83.69 91 GLY A N 1
ATOM 728 C CA . GLY A 1 91 ? 9.840 0.269 1.215 1.00 83.69 91 GLY A CA 1
ATOM 729 C C . GLY A 1 91 ? 9.639 -0.700 0.044 1.00 83.69 91 GLY A C 1
ATOM 730 O O . GLY A 1 91 ? 10.059 -1.857 0.103 1.00 83.69 91 GLY A O 1
ATOM 731 N N . GLY A 1 92 ? 9.081 -0.216 -1.069 1.00 82.31 92 GLY A N 1
ATOM 732 C CA . GLY A 1 92 ? 8.753 -1.018 -2.250 1.00 82.31 92 GLY A CA 1
ATOM 733 C C . GLY A 1 92 ? 7.258 -1.230 -2.473 1.00 82.31 92 GLY A C 1
ATOM 734 O O . GLY A 1 92 ? 6.908 -1.992 -3.374 1.00 82.31 92 GLY A O 1
ATOM 735 N N . GLY A 1 93 ? 6.411 -0.566 -1.685 1.00 89.81 93 GLY A N 1
ATOM 736 C CA . GLY A 1 93 ? 4.987 -0.429 -1.953 1.00 89.81 93 GLY A CA 1
ATOM 737 C C . GLY A 1 93 ? 4.671 0.562 -3.077 1.00 89.81 93 GLY A C 1
ATOM 738 O O . GLY A 1 93 ? 5.546 0.975 -3.843 1.00 89.81 93 GLY A O 1
ATOM 739 N N . GLY A 1 94 ? 3.396 0.939 -3.157 1.00 92.69 94 GLY A N 1
ATOM 740 C CA . GLY A 1 94 ? 2.827 1.718 -4.255 1.00 92.69 94 GLY A CA 1
ATOM 741 C C . GLY A 1 94 ? 2.115 0.844 -5.291 1.00 92.69 94 GLY A C 1
ATOM 742 O O . GLY A 1 94 ? 2.562 -0.249 -5.641 1.00 92.69 94 GLY A O 1
ATOM 743 N N . ILE A 1 95 ? 0.976 1.336 -5.768 1.00 94.62 95 ILE A N 1
ATOM 744 C CA . ILE A 1 95 ? 0.107 0.692 -6.764 1.00 94.62 95 ILE A CA 1
ATOM 745 C C . ILE A 1 95 ? -0.389 1.745 -7.753 1.00 94.62 95 ILE A C 1
ATOM 747 O O . ILE A 1 95 ? -0.276 2.943 -7.495 1.00 94.62 95 ILE A O 1
ATOM 751 N N . GLU A 1 96 ? -0.969 1.323 -8.875 1.00 94.56 96 GLU A N 1
ATOM 752 C CA . GLU A 1 96 ? -1.536 2.271 -9.832 1.00 94.56 96 GLU A CA 1
ATOM 753 C C . GLU A 1 96 ? -2.652 3.104 -9.173 1.00 94.56 96 GLU A C 1
ATOM 755 O O . GLU A 1 96 ? -3.630 2.566 -8.642 1.00 94.56 96 GLU A O 1
ATOM 760 N N . GLY A 1 97 ? -2.479 4.429 -9.189 1.00 96.38 97 GLY A N 1
ATOM 761 C CA . GLY A 1 97 ? -3.364 5.387 -8.526 1.00 96.38 97 GLY A CA 1
ATOM 762 C C . GLY A 1 97 ? -3.071 5.620 -7.039 1.00 96.38 97 GLY A C 1
ATOM 763 O O . GLY A 1 97 ? -3.822 6.360 -6.411 1.00 96.38 97 GLY A O 1
ATOM 764 N N . TRP A 1 98 ? -2.029 5.014 -6.464 1.00 97.75 98 TRP A N 1
ATOM 765 C CA . TRP A 1 98 ? -1.510 5.354 -5.134 1.00 97.75 98 TRP A CA 1
ATOM 766 C C . TRP A 1 98 ? -0.001 5.081 -5.064 1.00 97.75 98 TRP A C 1
ATOM 768 O O . TRP A 1 98 ? 0.473 4.186 -4.362 1.00 97.75 98 TRP A O 1
ATOM 778 N N . SER A 1 99 ? 0.747 5.831 -5.869 1.00 93.00 99 SER A N 1
ATOM 779 C CA . SER A 1 99 ? 2.196 5.690 -6.071 1.00 93.00 99 SER A CA 1
ATOM 780 C C . SER A 1 99 ? 3.006 6.430 -5.007 1.00 93.00 99 SER A C 1
ATOM 782 O O . SER A 1 99 ? 4.118 6.024 -4.677 1.00 93.00 99 SER A O 1
ATOM 784 N N . ASP A 1 100 ? 2.441 7.509 -4.464 1.00 95.19 100 ASP A N 1
ATOM 785 C CA . ASP A 1 100 ? 3.038 8.310 -3.403 1.00 95.19 100 ASP A CA 1
ATOM 786 C C . ASP A 1 100 ? 1.971 8.970 -2.510 1.00 95.19 100 ASP A C 1
ATOM 788 O O . ASP A 1 100 ? 0.758 8.832 -2.708 1.00 95.19 100 ASP A O 1
ATOM 792 N N . ALA A 1 101 ? 2.434 9.701 -1.492 1.00 96.44 101 ALA A N 1
ATOM 793 C CA . ALA A 1 101 ? 1.570 10.319 -0.494 1.00 96.44 101 ALA A CA 1
ATOM 794 C C . ALA A 1 101 ? 0.565 11.331 -1.077 1.00 96.44 101 ALA A C 1
ATOM 796 O O . ALA A 1 101 ? -0.511 11.499 -0.498 1.00 96.44 101 ALA A O 1
ATOM 797 N N . SER A 1 102 ? 0.868 11.980 -2.205 1.00 97.75 102 SER A N 1
ATOM 798 C CA . SER A 1 102 ? -0.035 12.944 -2.845 1.00 97.75 102 SER A CA 1
ATOM 799 C C . SER A 1 102 ? -1.279 12.281 -3.448 1.00 97.75 102 SER A C 1
ATOM 801 O O . SER A 1 102 ? -2.332 12.913 -3.534 1.00 97.75 102 SER A O 1
ATOM 803 N N . GLU A 1 103 ? -1.198 10.988 -3.770 1.00 98.38 103 GLU A N 1
ATOM 804 C CA . GLU A 1 103 ? -2.293 10.196 -4.340 1.00 98.38 103 GLU A CA 1
ATOM 805 C C . GLU A 1 103 ? -3.156 9.496 -3.276 1.00 98.38 103 GLU A C 1
ATOM 807 O O . GLU A 1 103 ? -4.130 8.828 -3.608 1.00 98.38 103 GLU A O 1
ATOM 812 N N . THR A 1 104 ? -2.855 9.669 -1.983 1.00 98.31 104 THR A N 1
ATOM 813 C CA . THR A 1 104 ? -3.567 9.008 -0.865 1.00 98.31 104 THR A CA 1
ATOM 814 C C . THR A 1 104 ? -5.074 9.236 -0.872 1.00 98.31 104 THR A C 1
ATOM 816 O O . THR A 1 104 ? -5.846 8.371 -0.457 1.00 98.31 104 THR A O 1
ATOM 819 N N . PHE A 1 105 ? -5.518 10.369 -1.415 1.00 98.44 105 PHE A N 1
ATOM 820 C CA . PHE A 1 105 ? -6.938 10.641 -1.598 1.00 98.44 105 PHE A CA 1
ATOM 821 C C . PHE A 1 105 ? -7.653 9.582 -2.453 1.00 98.44 105 PHE A C 1
ATOM 823 O O . PHE A 1 105 ? -8.829 9.317 -2.215 1.00 98.44 105 PHE A O 1
ATOM 830 N N . ASN A 1 106 ? -6.970 8.937 -3.401 1.00 98.81 106 ASN A N 1
ATOM 831 C CA . ASN A 1 106 ? -7.582 7.957 -4.296 1.00 98.81 106 ASN A CA 1
ATOM 832 C C . ASN A 1 106 ? -8.082 6.714 -3.547 1.00 98.81 106 ASN A C 1
ATOM 834 O O . ASN A 1 106 ? -9.147 6.200 -3.885 1.00 98.81 106 ASN A O 1
ATOM 838 N N . VAL A 1 107 ? -7.385 6.286 -2.488 1.00 98.75 107 VAL A N 1
ATOM 839 C CA . VAL A 1 107 ? -7.843 5.187 -1.618 1.00 98.75 107 VAL A CA 1
ATOM 840 C C . VAL A 1 107 ? -9.122 5.583 -0.885 1.00 98.75 107 VAL A C 1
ATOM 842 O O . VAL A 1 107 ? -10.106 4.848 -0.910 1.00 98.75 107 VAL A O 1
ATOM 845 N N . THR A 1 108 ? -9.155 6.780 -0.291 1.00 98.75 108 THR A N 1
ATOM 846 C CA . THR A 1 108 ? -10.365 7.305 0.363 1.00 98.75 108 THR A CA 1
ATOM 847 C C . THR A 1 108 ? -11.525 7.437 -0.620 1.00 98.75 108 THR A C 1
ATOM 849 O O . THR A 1 108 ? -12.654 7.084 -0.290 1.00 98.75 108 THR A O 1
ATOM 852 N N . LEU A 1 109 ? -11.263 7.917 -1.837 1.00 98.81 109 LEU A N 1
ATOM 853 C CA . LEU A 1 109 ? -12.275 8.042 -2.881 1.00 98.81 109 LEU A CA 1
ATOM 854 C C . LEU A 1 109 ? -12.874 6.682 -3.254 1.00 98.81 109 LEU A C 1
ATOM 856 O O . LEU A 1 109 ? -14.088 6.584 -3.431 1.00 98.81 109 LEU A O 1
ATOM 860 N N . GLU A 1 110 ? -12.050 5.641 -3.357 1.00 98.88 110 GLU A N 1
ATOM 861 C CA . GLU A 1 110 ? -12.521 4.286 -3.645 1.00 98.88 110 GLU A CA 1
ATOM 862 C C . GLU A 1 110 ? -13.346 3.702 -2.491 1.00 98.88 110 GLU A C 1
ATOM 864 O O . GLU A 1 110 ? -14.433 3.176 -2.727 1.00 98.88 110 GLU A O 1
ATOM 869 N N . LEU A 1 111 ? -12.921 3.894 -1.238 1.00 98.88 111 LEU A N 1
ATOM 870 C CA . LEU A 1 111 ? -13.722 3.524 -0.063 1.00 98.88 111 LEU A CA 1
ATOM 871 C C . LEU A 1 111 ? -15.098 4.218 -0.077 1.00 98.88 111 LEU A C 1
ATOM 873 O O . LEU A 1 111 ? -16.130 3.571 0.099 1.00 98.88 111 LEU A O 1
ATOM 877 N N . VAL A 1 112 ? -15.148 5.523 -0.371 1.00 98.75 112 VAL A N 1
ATOM 878 C CA . VAL A 1 112 ? -16.418 6.265 -0.488 1.00 98.75 112 VAL A CA 1
ATOM 879 C C . VAL A 1 112 ? -17.303 5.691 -1.598 1.00 98.75 112 VAL A C 1
ATOM 881 O O . VAL A 1 112 ? -18.506 5.523 -1.396 1.00 98.75 112 VAL A O 1
ATOM 884 N N . ARG A 1 113 ? -16.737 5.352 -2.763 1.00 98.75 113 ARG A N 1
ATOM 885 C CA . ARG A 1 113 ? -17.493 4.735 -3.871 1.00 98.75 113 ARG A CA 1
ATOM 886 C C . ARG A 1 113 ? -18.112 3.396 -3.486 1.00 98.75 113 ARG A C 1
ATOM 888 O O . ARG A 1 113 ? -19.204 3.086 -3.959 1.00 98.75 113 ARG A O 1
ATOM 895 N N . ARG A 1 114 ? -17.444 2.633 -2.620 1.00 98.50 114 ARG A N 1
ATOM 896 C CA . ARG A 1 114 ? -17.930 1.348 -2.096 1.00 98.50 114 ARG A CA 1
ATOM 897 C C . ARG A 1 114 ? -18.919 1.485 -0.940 1.00 98.50 114 ARG A C 1
ATOM 899 O O . ARG A 1 114 ? -19.466 0.485 -0.487 1.00 98.50 114 ARG A O 1
ATOM 906 N N . GLY A 1 115 ? -19.210 2.712 -0.508 1.00 98.62 115 GLY A N 1
ATOM 907 C CA . GLY A 1 115 ? -20.244 2.996 0.483 1.00 98.62 115 GLY A CA 1
ATOM 908 C C . GLY A 1 115 ? -19.760 2.980 1.930 1.00 98.62 115 GLY A C 1
ATOM 909 O O . GLY A 1 115 ? -20.598 2.974 2.829 1.00 98.62 115 GLY A O 1
ATOM 910 N N . TYR A 1 116 ? -18.445 3.011 2.164 1.00 98.88 116 TYR A N 1
ATOM 911 C CA . TYR A 1 116 ? -17.911 3.198 3.509 1.00 98.88 116 TYR A CA 1
ATOM 912 C C . TYR A 1 116 ? -18.343 4.555 4.069 1.00 98.88 116 TYR A C 1
ATOM 914 O O . TYR A 1 116 ? -18.233 5.594 3.412 1.00 98.88 116 TYR A O 1
ATOM 922 N N . SER A 1 117 ? -18.821 4.550 5.309 1.00 98.81 117 SER A N 1
ATOM 923 C CA . SER A 1 117 ? -19.124 5.769 6.048 1.00 98.81 117 SER A CA 1
ATOM 924 C C . SER A 1 117 ? -17.848 6.494 6.480 1.00 98.81 117 SER A C 1
ATOM 926 O O . SER A 1 117 ? -16.781 5.899 6.626 1.00 98.81 117 SER A O 1
ATOM 928 N N . GLU A 1 118 ? -17.967 7.792 6.763 1.00 98.69 118 GLU A N 1
ATOM 929 C CA . GLU A 1 118 ? -16.862 8.607 7.289 1.00 98.69 118 GLU A CA 1
ATOM 930 C C . GLU A 1 118 ? -16.230 7.981 8.544 1.00 98.69 118 GLU A C 1
ATOM 932 O O . GLU A 1 118 ? -15.010 7.907 8.654 1.00 98.69 118 GLU A O 1
ATOM 937 N N . LYS A 1 119 ? -17.059 7.432 9.441 1.00 98.75 119 LYS A N 1
ATOM 938 C CA . LYS A 1 119 ? -16.608 6.757 10.664 1.00 98.75 119 LYS A CA 1
ATOM 939 C C . LYS A 1 119 ? -15.820 5.471 10.380 1.00 98.75 119 LYS A C 1
ATOM 941 O O . LYS A 1 119 ? -14.918 5.116 11.135 1.00 98.75 119 LYS A O 1
ATOM 946 N N . GLU A 1 120 ? -16.186 4.724 9.346 1.00 98.88 120 GLU A N 1
ATOM 947 C CA . GLU A 1 120 ? -15.467 3.506 8.952 1.00 98.88 120 GLU A CA 1
ATOM 948 C C . GLU A 1 120 ? -14.134 3.858 8.282 1.00 98.88 120 GLU A C 1
ATOM 950 O O . GLU A 1 120 ? -13.107 3.258 8.590 1.00 98.88 120 GLU A O 1
ATOM 955 N N . ILE A 1 121 ? -14.120 4.898 7.446 1.00 98.88 121 ILE A N 1
ATOM 956 C CA . ILE A 1 121 ? -12.902 5.445 6.833 1.00 98.88 121 ILE A CA 1
ATOM 957 C C . ILE A 1 121 ? -11.934 5.964 7.910 1.00 98.88 121 ILE A C 1
ATOM 959 O O . ILE A 1 121 ? -10.737 5.690 7.841 1.00 98.88 121 ILE A O 1
ATOM 963 N N . GLU A 1 122 ? -12.432 6.661 8.934 1.00 98.75 122 GLU A N 1
ATOM 964 C CA . GLU A 1 122 ? -11.633 7.118 10.081 1.00 98.75 122 GLU A CA 1
ATOM 965 C C . GLU A 1 122 ? -10.972 5.945 10.827 1.00 98.75 122 GLU A C 1
ATOM 967 O O . GLU A 1 122 ? -9.780 6.000 11.153 1.00 98.75 122 GLU A O 1
ATOM 972 N N . GLN A 1 123 ? -11.724 4.863 11.063 1.00 98.75 123 GLN A N 1
ATOM 973 C CA . GLN A 1 123 ? -11.214 3.646 11.702 1.00 98.75 123 GLN A CA 1
ATOM 974 C C . GLN A 1 123 ? -10.078 3.013 10.897 1.00 98.75 123 GLN A C 1
ATOM 976 O O . GLN A 1 123 ? -9.023 2.726 11.470 1.00 98.75 123 GLN A O 1
ATOM 981 N N . LEU A 1 124 ? -10.271 2.861 9.583 1.00 98.81 124 LEU A N 1
ATOM 982 C CA . LEU A 1 124 ? -9.280 2.287 8.670 1.00 98.81 124 LEU A CA 1
ATOM 983 C C . LEU A 1 124 ? -8.005 3.135 8.576 1.00 98.81 124 LEU A C 1
ATOM 985 O O . LEU A 1 124 ? -6.902 2.586 8.542 1.00 98.81 124 LEU A O 1
ATOM 989 N N . TRP A 1 125 ? -8.138 4.464 8.547 1.00 98.62 125 TRP A N 1
ATOM 990 C CA . TRP A 1 125 ? -6.988 5.359 8.409 1.00 98.62 125 TRP A CA 1
ATOM 991 C C . TRP A 1 125 ? -6.185 5.542 9.688 1.00 98.62 125 TRP A C 1
ATOM 993 O O . TRP A 1 125 ? -4.973 5.739 9.616 1.00 98.62 125 TRP A O 1
ATOM 1003 N N . SER A 1 126 ? -6.824 5.524 10.858 1.00 98.38 126 SER A N 1
ATOM 1004 C CA . SER A 1 126 ? -6.083 5.707 12.110 1.00 98.38 126 SER A CA 1
ATOM 1005 C C . SER A 1 126 ? -6.767 5.160 13.354 1.00 98.38 126 SER A C 1
ATOM 1007 O O . SER A 1 126 ? -6.063 4.687 14.245 1.00 98.38 126 SER A O 1
ATOM 1009 N N . GLY A 1 127 ? -8.102 5.189 13.436 1.00 98.75 127 GLY A N 1
ATOM 1010 C CA . GLY A 1 127 ? -8.823 4.881 14.675 1.00 98.75 127 GLY A CA 1
ATOM 1011 C C . GLY A 1 127 ? -8.468 3.511 15.259 1.00 98.75 127 GLY A C 1
ATOM 1012 O O . GLY A 1 127 ? -8.185 3.402 16.453 1.00 98.75 127 GLY A O 1
ATOM 1013 N N . ASN A 1 128 ? -8.378 2.480 14.416 1.00 98.81 128 ASN A N 1
ATOM 1014 C CA . ASN A 1 128 ? -8.033 1.129 14.863 1.00 98.81 128 ASN A CA 1
ATOM 1015 C C . ASN A 1 128 ? -6.589 1.022 15.358 1.00 98.81 128 ASN A C 1
ATOM 1017 O O . ASN A 1 128 ? -6.329 0.413 16.397 1.00 98.81 128 ASN A O 1
ATOM 1021 N N . LEU A 1 129 ? -5.648 1.642 14.643 1.00 98.50 129 LEU A N 1
ATOM 1022 C CA . LEU A 1 129 ? -4.239 1.655 15.031 1.00 98.50 129 LEU A CA 1
ATOM 1023 C C . LEU A 1 129 ? -4.038 2.399 16.355 1.00 98.50 129 LEU A C 1
ATOM 1025 O O . LEU A 1 129 ? -3.338 1.906 17.238 1.00 98.50 129 LEU A O 1
ATOM 1029 N N . LEU A 1 130 ? -4.661 3.570 16.500 1.00 98.69 130 LEU A N 1
ATOM 1030 C CA . LEU A 1 130 ? -4.544 4.397 17.699 1.00 98.69 130 LEU A CA 1
ATOM 1031 C C . LEU A 1 130 ? -5.146 3.700 18.921 1.00 98.69 130 LEU A C 1
ATOM 1033 O O . LEU A 1 130 ? -4.509 3.682 19.971 1.00 98.69 130 LEU A O 1
ATOM 1037 N N . ARG A 1 131 ? -6.292 3.024 18.770 1.00 98.69 131 ARG A N 1
ATOM 1038 C CA . ARG A 1 131 ? -6.868 2.184 19.830 1.00 98.69 131 ARG A CA 1
ATOM 1039 C C . ARG A 1 131 ? -5.875 1.120 20.313 1.00 98.69 131 ARG A C 1
ATOM 1041 O O . ARG A 1 131 ? -5.667 0.970 21.515 1.00 98.69 131 ARG A O 1
ATOM 1048 N N . VAL A 1 132 ? -5.238 0.395 19.389 1.00 98.50 132 VAL A N 1
ATOM 1049 C CA . VAL A 1 132 ? -4.235 -0.628 19.739 1.00 98.50 132 VAL A CA 1
ATOM 1050 C C . VAL A 1 132 ? -3.021 0.001 20.426 1.00 98.50 132 VAL A C 1
ATOM 1052 O O . VAL A 1 132 ? -2.517 -0.548 21.405 1.00 98.50 132 VAL A O 1
ATOM 1055 N N . LEU A 1 133 ? -2.556 1.158 19.950 1.00 98.56 133 LEU A N 1
ATOM 1056 C CA . LEU A 1 133 ? -1.440 1.873 20.564 1.00 98.56 133 LEU A CA 1
ATOM 1057 C C . LEU A 1 133 ? -1.754 2.278 22.013 1.00 98.56 133 LEU A C 1
ATOM 1059 O O . LEU A 1 133 ? -0.914 2.073 22.892 1.00 98.56 133 LEU A O 1
ATOM 1063 N N . ASP A 1 134 ? -2.958 2.785 22.274 1.00 98.56 134 ASP A N 1
ATOM 1064 C CA . ASP A 1 134 ? -3.418 3.155 23.616 1.00 98.56 134 ASP A CA 1
ATOM 1065 C C . ASP A 1 134 ? -3.471 1.941 24.558 1.00 98.56 134 ASP A C 1
ATOM 1067 O O . ASP A 1 134 ? -2.982 2.002 25.693 1.00 98.56 134 ASP A O 1
ATOM 1071 N N . GLU A 1 135 ? -4.004 0.810 24.087 1.00 98.50 135 GLU A N 1
ATOM 1072 C CA . GLU A 1 135 ? -4.056 -0.445 24.850 1.00 98.50 135 GLU A CA 1
ATOM 1073 C C . GLU A 1 135 ? -2.649 -0.958 25.198 1.00 98.50 135 GLU A C 1
ATOM 1075 O O . GLU A 1 135 ? -2.372 -1.305 26.352 1.00 98.50 135 GLU A O 1
ATOM 1080 N N . VAL A 1 136 ? -1.725 -0.941 24.231 1.00 98.50 136 VAL A N 1
ATOM 1081 C CA . VAL A 1 136 ? -0.319 -1.325 24.442 1.00 98.50 136 VAL A CA 1
ATOM 1082 C C . VAL A 1 136 ? 0.344 -0.419 25.480 1.00 98.50 136 VAL A C 1
ATOM 1084 O O . VAL A 1 136 ? 1.022 -0.906 26.390 1.00 98.50 136 VAL A O 1
ATOM 1087 N N . GLN A 1 137 ? 0.127 0.895 25.393 1.00 98.31 137 GLN A N 1
ATOM 1088 C CA . GLN A 1 137 ? 0.661 1.847 26.367 1.00 98.31 137 GLN A CA 1
ATOM 1089 C C . GLN A 1 137 ? 0.099 1.618 27.776 1.00 98.31 137 GLN A C 1
ATOM 1091 O O . GLN A 1 137 ? 0.836 1.742 28.758 1.00 98.31 137 GLN A O 1
ATOM 1096 N N . ALA A 1 138 ? -1.185 1.277 27.905 1.00 98.06 138 ALA A N 1
ATOM 1097 C CA . ALA A 1 138 ? -1.800 0.977 29.196 1.00 98.06 138 ALA A CA 1
ATOM 1098 C C . ALA A 1 138 ? -1.172 -0.262 29.854 1.00 98.06 138 ALA A C 1
ATOM 1100 O O . ALA A 1 138 ? -0.801 -0.216 31.030 1.00 98.06 138 ALA A O 1
ATOM 1101 N N . VAL A 1 139 ? -0.977 -1.340 29.087 1.00 98.00 139 VAL A N 1
ATOM 1102 C CA . VAL A 1 139 ? -0.311 -2.561 29.569 1.00 98.00 139 VAL A CA 1
ATOM 1103 C C . VAL A 1 139 ? 1.131 -2.275 29.984 1.00 98.00 139 VAL A C 1
ATOM 1105 O O . VAL A 1 139 ? 1.558 -2.703 31.058 1.00 98.00 139 VAL A O 1
ATOM 1108 N N . ALA A 1 140 ? 1.872 -1.499 29.188 1.00 98.00 140 ALA A N 1
ATOM 1109 C CA . ALA A 1 140 ? 3.246 -1.128 29.514 1.00 98.00 140 ALA A CA 1
ATOM 1110 C C . ALA A 1 140 ? 3.349 -0.420 30.879 1.00 98.00 140 ALA A C 1
ATOM 1112 O O . ALA A 1 140 ? 4.222 -0.761 31.678 1.00 98.00 140 ALA A O 1
ATOM 1113 N N . LYS A 1 141 ? 2.427 0.506 31.189 1.00 96.94 141 LYS A N 1
ATOM 1114 C CA . LYS A 1 141 ? 2.387 1.210 32.486 1.00 96.94 141 LYS A CA 1
ATOM 1115 C C . LYS A 1 141 ? 2.138 0.264 33.660 1.00 96.94 141 LYS A C 1
ATOM 1117 O O . LYS A 1 141 ? 2.781 0.408 34.697 1.00 96.94 141 LYS A O 1
ATOM 1122 N N . ILE A 1 142 ? 1.233 -0.704 33.503 1.00 96.88 142 ILE A N 1
ATOM 1123 C CA . ILE A 1 142 ? 0.947 -1.706 34.542 1.00 96.88 142 ILE A CA 1
ATOM 1124 C C . ILE A 1 142 ? 2.208 -2.518 34.849 1.00 96.88 142 ILE A C 1
ATOM 1126 O O . ILE A 1 142 ? 2.587 -2.645 36.011 1.00 96.88 142 ILE A O 1
ATOM 1130 N N . LEU A 1 143 ? 2.885 -3.018 33.813 1.00 96.69 143 LEU A N 1
ATOM 1131 C CA . LEU A 1 143 ? 4.082 -3.846 33.971 1.00 96.69 143 LEU A CA 1
ATOM 1132 C C . LEU A 1 143 ? 5.257 -3.067 34.582 1.00 96.69 143 LEU A C 1
ATOM 1134 O O . LEU A 1 143 ? 5.971 -3.598 35.427 1.00 96.69 143 LEU A O 1
ATOM 1138 N N . GLN A 1 144 ? 5.437 -1.799 34.203 1.00 95.25 144 GLN A N 1
ATOM 1139 C CA . GLN A 1 144 ? 6.465 -0.931 34.791 1.00 95.25 144 GLN A CA 1
ATOM 1140 C C . GLN A 1 144 ? 6.176 -0.610 36.266 1.00 95.25 144 GLN A C 1
ATOM 1142 O O . GLN A 1 144 ? 7.093 -0.618 37.084 1.00 95.25 144 GLN A O 1
ATOM 1147 N N . GLY A 1 145 ? 4.908 -0.380 36.624 1.00 90.06 145 GLY A N 1
ATOM 1148 C CA . GLY A 1 145 ? 4.495 -0.131 38.008 1.00 90.06 145 GLY A CA 1
ATOM 1149 C C . GLY A 1 145 ? 4.569 -1.363 38.916 1.00 90.06 145 GLY A C 1
ATOM 1150 O O . GLY A 1 145 ? 4.776 -1.215 40.112 1.00 90.06 145 GLY A O 1
ATOM 1151 N N . GLN A 1 146 ? 4.440 -2.574 38.365 1.00 72.62 146 GLN A N 1
ATOM 1152 C CA . GLN A 1 146 ? 4.628 -3.836 39.099 1.00 72.62 146 GLN A CA 1
ATOM 1153 C C . GLN A 1 146 ? 6.103 -4.185 39.348 1.00 72.62 146 GLN A C 1
ATOM 1155 O O . GLN A 1 146 ? 6.398 -5.007 40.212 1.00 72.62 146 GLN A O 1
ATOM 1160 N N . ALA A 1 147 ? 7.022 -3.589 38.585 1.00 61.09 147 ALA A N 1
ATOM 1161 C CA . ALA A 1 147 ? 8.464 -3.782 38.729 1.00 61.09 147 ALA A CA 1
ATOM 1162 C C . ALA A 1 147 ? 9.118 -2.805 39.733 1.00 61.09 147 ALA A C 1
ATOM 1164 O O . ALA A 1 147 ? 10.345 -2.797 39.849 1.00 61.09 147 ALA A O 1
ATOM 1165 N N . SER A 1 148 ? 8.312 -1.980 40.415 1.00 51.91 148 SER A N 1
ATOM 1166 C CA . SER A 1 148 ? 8.719 -0.989 41.429 1.00 51.91 148 SER A CA 1
ATOM 1167 C C . SER A 1 148 ? 8.356 -1.465 42.833 1.00 51.91 148 SER A C 1
ATOM 1169 O O . SER A 1 148 ? 9.166 -1.227 43.755 1.00 51.91 148 SER A O 1
#